Protein AF-A0A2S0N228-F1 (afdb_monomer_lite)

Sequence (169 aa):
MAGACSKSESEAVAGAPNAPAAAQKTAAQRTSATSYPKIAIDTDAGLFWFEPRRCSVGPDADSGVLSFSMEGAGQSPDGQAVYVTLEDEDDNPEQGLEMRINVGTDQPFKTPEIVWIANDAVAHGLRIPAAKPVIEGQRITIDGLVFTRGGHERLTAKAAIQIDCSRRK

pLDDT: mean 78.83, std 20.59, range [31.23, 97.94]

Secondary structure (DSSP, 8-state):
----------------------SS--------------EEEEETTEEEEEEEEEEEEEE-TTT-SEEEEEEEEEE-TTS-EEEEEEE--TT-TTS--EEEEEET-SSTTSPPSEEEEET-HHHHHTTPPPP--EEETTEEEE-S-EEEETTTEEEEBSS-EEEETT---

Organism: NCBI:txid2109915

Foldseek 3Di:
DDDDDDDDDDDDDDDDDDDDPDPPDDPPPPPVQFKFDKWWFQKPQGIKIWIWSDWDWAQDPPRRDTWIWTWTWTADPVGFIWIWIWTAPPPDPQAATWIWIFTNDGDDPDHGPWIWTWCDPLVVVVVQGHWHWDDDPQKIKTPSTWTDTPSDDIITGPDIIIDGNVGTD

Radius of gyration: 29.44 Å; chains: 1; bounding box: 100×32×76 Å

Structure (mmCIF, N/CA/C/O backbone):
data_AF-A0A2S0N228-F1
#
_entry.id   AF-A0A2S0N228-F1
#
loop_
_atom_site.group_PDB
_atom_site.id
_atom_site.type_symbol
_atom_site.label_atom_id
_atom_site.label_alt_id
_atom_site.label_comp_id
_atom_site.label_asym_id
_atom_site.label_entity_id
_atom_site.label_seq_id
_atom_site.pdbx_PDB_ins_code
_atom_site.Cartn_x
_atom_site.Cartn_y
_atom_site.Cartn_z
_atom_site.occupancy
_atom_site.B_iso_or_equiv
_atom_site.auth_seq_id
_atom_site.auth_comp_id
_atom_site.auth_asym_id
_atom_site.auth_atom_id
_atom_site.pdbx_PDB_model_num
ATOM 1 N N . MET A 1 1 ? 84.624 2.770 53.952 1.00 38.59 1 MET A N 1
ATOM 2 C CA . MET A 1 1 ? 84.789 4.239 53.952 1.00 38.59 1 MET A CA 1
ATOM 3 C C . MET A 1 1 ? 83.412 4.867 53.997 1.00 38.59 1 MET A C 1
ATOM 5 O O . MET A 1 1 ? 82.484 4.306 53.434 1.00 38.59 1 MET A O 1
ATOM 9 N N . ALA A 1 2 ? 83.302 5.921 54.794 1.00 33.22 2 ALA A N 1
ATOM 10 C CA . ALA A 1 2 ? 82.073 6.500 55.313 1.00 33.22 2 ALA A CA 1
ATOM 11 C C . ALA A 1 2 ? 81.292 7.371 54.312 1.00 33.22 2 ALA A C 1
ATOM 13 O O . ALA A 1 2 ? 81.871 7.892 53.363 1.00 33.22 2 ALA A O 1
ATOM 14 N N . GLY A 1 3 ? 80.020 7.609 54.655 1.00 31.23 3 GLY A N 1
ATOM 15 C CA . GLY A 1 3 ? 79.234 8.797 54.291 1.00 31.23 3 GLY A CA 1
ATOM 16 C C . GLY A 1 3 ? 77.950 8.461 53.520 1.00 31.23 3 GLY A C 1
ATOM 17 O O . GLY A 1 3 ? 78.021 7.745 52.536 1.00 31.23 3 GLY A O 1
ATOM 18 N N . ALA A 1 4 ? 76.750 8.930 53.863 1.00 34.38 4 ALA A N 1
ATOM 19 C CA . ALA A 1 4 ? 76.313 9.822 54.931 1.00 34.38 4 ALA A CA 1
ATOM 20 C C . ALA A 1 4 ? 74.766 9.778 55.054 1.00 34.38 4 ALA A C 1
ATOM 22 O O . ALA A 1 4 ? 74.075 9.576 54.063 1.00 34.38 4 ALA A O 1
ATOM 23 N N . CYS A 1 5 ? 74.290 10.031 56.279 1.00 38.69 5 CYS A N 1
ATOM 24 C CA . CYS A 1 5 ? 73.028 10.665 56.702 1.00 38.69 5 CYS A CA 1
ATOM 25 C C . CYS A 1 5 ? 71.644 10.066 56.356 1.00 38.69 5 CYS A C 1
ATOM 27 O O . CYS A 1 5 ? 71.176 10.066 55.223 1.00 38.69 5 CYS A O 1
ATOM 29 N N . SER A 1 6 ? 70.938 9.699 57.432 1.00 40.66 6 SER A N 1
ATOM 30 C CA . SER A 1 6 ? 69.507 9.380 57.510 1.00 40.66 6 SER A CA 1
ATOM 31 C C . SER A 1 6 ? 68.598 10.618 57.624 1.00 40.66 6 SER A C 1
ATOM 33 O O . SER A 1 6 ? 69.034 11.661 58.106 1.00 40.66 6 SER A O 1
ATOM 35 N N . LYS A 1 7 ? 67.300 10.363 57.369 1.00 37.59 7 LYS A N 1
ATOM 36 C CA . LYS A 1 7 ? 66.052 11.089 57.721 1.00 37.59 7 LYS A CA 1
ATOM 37 C C . LYS A 1 7 ? 65.525 12.142 56.737 1.00 37.59 7 LYS A C 1
ATOM 39 O O . LYS A 1 7 ? 66.061 13.239 56.650 1.00 37.59 7 LYS A O 1
ATOM 44 N N . SER A 1 8 ? 64.330 11.895 56.192 1.00 38.12 8 SER A N 1
ATOM 45 C CA . SER A 1 8 ? 63.063 12.387 56.779 1.00 38.12 8 SER A CA 1
ATOM 46 C C . SER A 1 8 ? 61.839 11.737 56.110 1.00 38.12 8 SER A C 1
ATOM 48 O O . SER A 1 8 ? 61.866 11.426 54.924 1.00 38.12 8 SER A O 1
ATOM 50 N N . GLU A 1 9 ? 60.809 11.490 56.919 1.00 33.81 9 GLU A N 1
ATOM 51 C CA . GLU A 1 9 ? 59.461 11.035 56.552 1.00 33.81 9 GLU A CA 1
ATOM 52 C C . GLU A 1 9 ? 58.585 12.173 55.992 1.00 33.81 9 GLU A C 1
ATOM 54 O O . GLU A 1 9 ? 58.890 13.347 56.194 1.00 33.81 9 GLU A O 1
ATOM 59 N N . SER A 1 10 ? 57.443 11.755 55.425 1.00 35.12 10 SER A N 1
ATOM 60 C CA . SER A 1 10 ? 56.182 12.488 55.211 1.00 35.12 10 SER A CA 1
ATOM 61 C C . SER A 1 10 ? 56.098 13.448 54.019 1.00 35.12 10 SER A C 1
ATOM 63 O O . SER A 1 10 ? 56.686 14.516 54.015 1.00 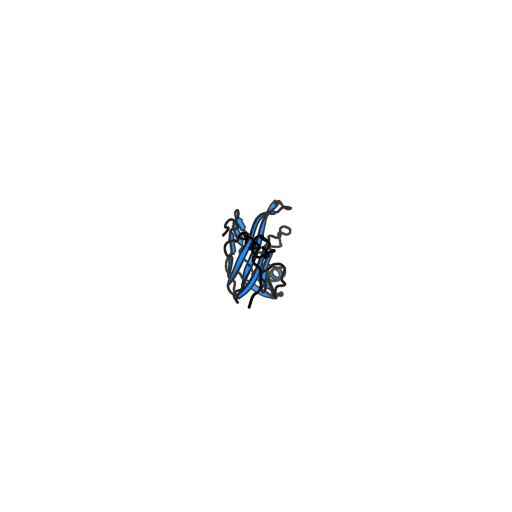35.12 10 SER A O 1
ATOM 65 N N . GLU A 1 11 ? 55.283 13.104 53.016 1.00 34.19 11 GLU A N 1
ATOM 66 C CA . GLU A 1 11 ? 53.883 13.560 52.931 1.00 34.19 11 GLU A CA 1
ATOM 67 C C . GLU A 1 11 ? 53.178 12.967 51.698 1.00 34.19 11 GLU A C 1
ATOM 69 O O . GLU A 1 11 ? 53.779 12.690 50.661 1.00 34.19 11 GLU A O 1
ATOM 74 N N . ALA A 1 12 ? 51.879 12.722 51.853 1.00 41.31 12 ALA A N 1
ATOM 75 C CA . ALA A 1 12 ? 50.990 12.208 50.826 1.00 41.31 12 ALA A CA 1
ATOM 76 C C . ALA A 1 12 ? 50.772 13.233 49.703 1.00 41.31 12 ALA A C 1
ATOM 78 O O . ALA A 1 12 ? 50.520 14.404 49.971 1.00 41.31 12 ALA A O 1
ATOM 79 N N . VAL A 1 13 ? 50.731 12.767 48.451 1.00 36.78 13 VAL A N 1
ATOM 80 C CA . VAL A 1 13 ? 50.090 13.507 47.357 1.00 36.78 13 VAL A CA 1
ATOM 81 C C . VAL A 1 13 ? 49.080 12.591 46.682 1.00 36.78 13 VAL A C 1
ATOM 83 O O . VAL A 1 13 ? 49.408 11.725 45.873 1.00 36.78 13 VAL A O 1
ATOM 86 N N . ALA A 1 14 ? 47.822 12.796 47.066 1.00 41.31 14 ALA A N 1
ATOM 87 C CA . ALA A 1 14 ? 46.670 12.503 46.236 1.00 41.31 14 ALA A CA 1
ATOM 88 C C . ALA A 1 14 ? 46.741 13.359 44.963 1.00 41.31 14 ALA A C 1
ATOM 90 O O . ALA A 1 14 ? 46.987 14.561 45.040 1.00 41.31 14 ALA A O 1
ATOM 91 N N . GLY A 1 15 ? 46.489 12.755 43.802 1.00 34.16 15 GLY A N 1
ATOM 92 C CA . GLY A 1 15 ? 46.344 13.506 42.556 1.00 34.16 15 GLY A CA 1
ATOM 93 C C . GLY A 1 15 ? 46.694 12.707 41.309 1.00 34.16 15 GLY A C 1
ATOM 94 O O . GLY A 1 15 ? 47.673 13.018 40.643 1.00 34.16 15 GLY A O 1
ATOM 95 N N . ALA A 1 16 ? 45.884 11.702 40.965 1.00 38.03 16 ALA A N 1
ATOM 96 C CA . ALA A 1 16 ? 45.837 11.200 39.593 1.00 38.03 16 ALA A CA 1
ATOM 97 C C . ALA A 1 16 ? 44.653 11.881 38.874 1.00 38.03 16 ALA A C 1
ATOM 99 O O . ALA A 1 16 ? 43.508 11.687 39.292 1.00 38.03 16 ALA A O 1
ATOM 100 N N . PRO A 1 17 ? 44.896 12.713 37.845 1.00 41.38 17 PRO A N 1
ATOM 101 C CA . PRO A 1 17 ? 43.848 13.455 37.157 1.00 41.38 17 PRO A CA 1
ATOM 102 C C . PRO A 1 17 ? 43.105 12.587 36.128 1.00 41.38 17 PRO A C 1
ATOM 104 O O . PRO A 1 17 ? 43.711 11.961 35.265 1.00 41.38 17 PRO A O 1
ATOM 107 N N . ASN A 1 18 ? 41.772 12.617 36.230 1.00 43.91 18 ASN A N 1
ATOM 108 C CA . ASN A 1 18 ? 40.769 12.471 35.169 1.00 43.91 18 ASN A CA 1
ATOM 109 C C . ASN A 1 18 ? 41.005 11.406 34.082 1.00 43.91 18 ASN A C 1
ATOM 111 O O . ASN A 1 18 ? 41.432 11.708 32.969 1.00 43.91 18 ASN A O 1
ATOM 115 N N . ALA A 1 19 ? 40.534 10.186 34.347 1.00 39.41 19 ALA A N 1
ATOM 116 C CA . ALA A 1 19 ? 40.033 9.326 33.278 1.00 39.41 19 ALA A CA 1
ATOM 117 C C . ALA A 1 19 ? 38.706 9.916 32.747 1.00 39.41 19 ALA A C 1
ATOM 119 O O . ALA A 1 19 ? 37.828 10.235 33.556 1.00 39.41 19 ALA A O 1
ATOM 120 N N . PRO A 1 20 ? 38.519 10.092 31.425 1.00 43.53 20 PRO A N 1
ATOM 121 C CA . PRO A 1 20 ? 37.282 10.645 30.892 1.00 43.53 20 PRO A CA 1
ATOM 122 C C . PRO A 1 20 ? 36.130 9.652 31.090 1.00 43.53 20 PRO A C 1
ATOM 124 O O . PRO A 1 20 ? 36.009 8.640 30.401 1.00 43.53 20 PRO A O 1
ATOM 127 N N . ALA A 1 21 ? 35.251 9.980 32.034 1.00 47.25 21 ALA A N 1
ATOM 128 C CA . ALA A 1 21 ? 33.921 9.410 32.178 1.00 47.25 21 ALA A CA 1
ATOM 129 C C . ALA A 1 21 ? 33.034 9.867 31.003 1.00 47.25 21 ALA A C 1
ATOM 131 O O . ALA A 1 21 ? 32.220 10.773 31.143 1.00 47.25 21 ALA A O 1
ATOM 132 N N . ALA A 1 22 ? 33.231 9.289 29.816 1.00 46.31 22 ALA A N 1
ATOM 133 C CA . ALA A 1 22 ? 32.450 9.633 28.622 1.00 46.31 22 ALA A CA 1
ATOM 134 C C . ALA A 1 22 ? 32.211 8.440 27.676 1.00 46.31 22 ALA A C 1
ATOM 136 O O . ALA A 1 22 ? 32.131 8.606 26.465 1.00 46.31 22 ALA A O 1
ATOM 137 N N . ALA A 1 23 ? 32.082 7.225 28.218 1.00 45.72 23 ALA A N 1
ATOM 138 C CA . ALA A 1 23 ? 31.666 6.043 27.449 1.00 45.72 23 ALA A CA 1
ATOM 139 C C . ALA A 1 23 ? 30.494 5.286 28.100 1.00 45.72 23 ALA A C 1
ATOM 141 O O . ALA A 1 23 ? 30.260 4.112 27.829 1.00 45.72 23 ALA A O 1
ATOM 142 N N . GLN A 1 24 ? 29.738 5.954 28.971 1.00 49.00 24 GLN A N 1
ATOM 143 C CA . GLN A 1 24 ? 28.492 5.437 29.526 1.00 49.00 24 GLN A CA 1
ATOM 144 C C . GLN A 1 24 ? 27.405 6.482 29.303 1.00 49.00 24 GLN A C 1
ATOM 146 O O . GLN A 1 24 ? 27.563 7.630 29.698 1.00 49.00 24 GLN A O 1
ATOM 151 N N . LYS A 1 25 ? 26.299 6.044 28.693 1.00 49.19 25 LYS A N 1
ATOM 152 C CA . LYS A 1 25 ? 25.142 6.828 28.225 1.00 49.19 25 LYS A CA 1
ATOM 153 C C . LYS A 1 25 ? 25.296 7.475 26.850 1.00 49.19 25 LYS A C 1
ATOM 155 O O . LYS A 1 25 ? 25.314 8.689 26.722 1.00 49.19 25 LYS A O 1
ATOM 160 N N . THR A 1 26 ? 25.183 6.660 25.806 1.00 44.72 26 THR A N 1
ATOM 161 C CA . THR A 1 26 ? 24.074 6.855 24.854 1.00 44.72 26 THR A CA 1
ATOM 162 C C . THR A 1 26 ? 23.695 5.520 24.208 1.00 44.72 26 THR A C 1
ATOM 164 O O . THR A 1 26 ? 23.652 5.373 22.993 1.00 44.72 26 THR A O 1
ATOM 167 N N . ALA A 1 27 ? 23.350 4.520 25.026 1.00 42.53 27 ALA A N 1
ATOM 168 C CA . ALA A 1 27 ? 22.292 3.614 24.595 1.00 42.53 27 ALA A CA 1
ATOM 169 C C . ALA A 1 27 ? 21.019 4.463 24.641 1.00 42.53 27 ALA A C 1
ATOM 171 O O . ALA A 1 27 ? 20.323 4.495 25.656 1.00 42.53 27 ALA A O 1
ATOM 172 N N . ALA A 1 28 ? 20.821 5.279 23.599 1.00 45.69 28 ALA A N 1
ATOM 173 C CA . ALA A 1 28 ? 19.564 5.956 23.366 1.00 45.69 28 ALA A CA 1
ATOM 174 C C . ALA A 1 28 ? 18.501 4.881 23.536 1.00 45.69 28 ALA A C 1
ATOM 176 O O . ALA A 1 28 ? 18.585 3.827 22.897 1.00 45.69 28 ALA A O 1
ATOM 177 N N . GLN A 1 29 ? 17.584 5.112 24.474 1.00 42.28 29 GLN A N 1
ATOM 178 C CA . GLN A 1 29 ? 16.366 4.339 24.574 1.00 42.28 29 GLN A CA 1
ATOM 179 C C . GLN A 1 29 ? 15.855 4.185 23.146 1.00 42.28 29 GLN A C 1
ATOM 181 O O . GLN A 1 29 ? 15.397 5.150 22.538 1.00 42.28 29 GLN A O 1
ATOM 186 N N . ARG A 1 30 ? 15.951 2.967 22.602 1.00 40.78 30 ARG A N 1
ATOM 187 C CA . ARG A 1 30 ? 14.952 2.515 21.653 1.00 40.78 30 ARG A CA 1
ATOM 188 C C . ARG A 1 30 ? 13.678 2.569 22.480 1.00 40.78 30 ARG A C 1
ATOM 190 O O . ARG A 1 30 ? 13.360 1.618 23.183 1.00 40.78 30 ARG A O 1
ATOM 197 N N . THR A 1 31 ? 13.016 3.726 22.499 1.00 43.00 31 THR A N 1
ATOM 198 C CA . THR A 1 31 ? 11.569 3.761 22.639 1.00 43.00 31 THR A CA 1
ATOM 199 C C . THR A 1 31 ? 11.117 2.665 21.702 1.00 43.00 31 THR A C 1
ATOM 201 O O . THR A 1 31 ? 11.419 2.741 20.511 1.00 43.00 31 THR A O 1
ATOM 204 N N . SER A 1 32 ? 10.591 1.573 22.259 1.00 48.22 32 SER A N 1
ATOM 205 C CA . SER A 1 32 ? 10.041 0.478 21.475 1.00 48.22 32 SER A CA 1
ATOM 206 C C . SER A 1 32 ? 9.100 1.142 20.489 1.00 48.22 32 SER A C 1
ATOM 208 O O . SER A 1 32 ? 8.071 1.681 20.897 1.00 48.22 32 SER A O 1
ATOM 210 N N . ALA A 1 33 ? 9.545 1.282 19.240 1.00 61.69 33 ALA A N 1
ATOM 211 C CA . ALA A 1 33 ? 8.781 2.008 18.253 1.00 61.69 33 ALA A CA 1
ATOM 212 C C . ALA A 1 33 ? 7.475 1.237 18.150 1.00 61.69 33 ALA A C 1
ATOM 214 O O . ALA A 1 33 ? 7.515 0.022 17.949 1.00 61.69 33 ALA A O 1
ATOM 215 N N . THR A 1 34 ? 6.351 1.916 18.383 1.00 71.25 34 THR A N 1
ATOM 216 C CA . THR A 1 34 ? 5.038 1.297 18.238 1.00 71.25 34 THR A CA 1
ATOM 217 C C . THR A 1 34 ? 5.017 0.610 16.882 1.00 71.25 34 THR A C 1
ATOM 219 O O . THR A 1 34 ? 5.182 1.264 15.854 1.00 71.25 34 THR A O 1
ATOM 222 N N . SER A 1 35 ? 4.899 -0.712 16.894 1.00 71.81 35 SER A N 1
ATOM 223 C CA . SER A 1 35 ? 4.901 -1.516 15.680 1.00 71.81 35 SER A CA 1
ATOM 224 C C . SER A 1 35 ? 3.579 -2.253 15.591 1.00 71.81 35 SER A C 1
ATOM 226 O O . SER A 1 35 ? 2.986 -2.617 16.606 1.00 71.81 35 SER A O 1
ATOM 228 N N . TYR A 1 36 ? 3.077 -2.414 14.377 1.00 88.44 36 TYR A N 1
ATOM 229 C CA . TYR A 1 36 ? 1.799 -3.066 14.119 1.00 88.44 36 TYR A CA 1
ATOM 230 C C . TYR A 1 36 ? 2.034 -4.466 13.520 1.00 88.44 36 TYR A C 1
ATOM 232 O O . TYR A 1 36 ? 3.160 -4.816 13.129 1.00 88.44 36 TYR A O 1
ATOM 240 N N . PRO A 1 37 ? 1.004 -5.332 13.474 1.00 90.69 37 PRO A N 1
ATOM 241 C CA . PRO A 1 37 ? 1.053 -6.579 12.730 1.00 90.69 37 PRO A CA 1
ATOM 242 C C . PRO A 1 37 ? 1.604 -6.395 11.321 1.00 90.69 37 PRO A C 1
ATOM 244 O O . PRO A 1 37 ? 1.381 -5.376 10.675 1.00 90.69 37 PRO A O 1
ATOM 247 N N . LYS A 1 38 ? 2.337 -7.410 10.860 1.00 94.00 38 LYS A N 1
ATOM 248 C CA . LYS A 1 38 ? 2.811 -7.447 9.481 1.00 94.00 38 LYS A CA 1
ATOM 249 C C . LYS A 1 38 ? 1.594 -7.532 8.566 1.00 94.00 38 LYS A C 1
ATOM 251 O O . LYS A 1 38 ? 0.731 -8.379 8.792 1.00 94.00 38 LYS A O 1
ATOM 256 N N . ILE A 1 39 ? 1.563 -6.685 7.549 1.00 95.31 39 ILE A N 1
ATOM 257 C CA . ILE A 1 39 ? 0.541 -6.673 6.507 1.00 95.31 39 ILE A CA 1
ATOM 258 C C . ILE A 1 39 ? 1.169 -7.250 5.249 1.00 95.31 39 ILE A C 1
ATOM 260 O O . ILE A 1 39 ? 2.315 -6.941 4.919 1.00 95.31 39 ILE A O 1
ATOM 264 N N . ALA A 1 40 ? 0.426 -8.116 4.574 1.00 95.81 40 ALA A N 1
ATOM 265 C CA . ALA A 1 40 ? 0.853 -8.755 3.347 1.00 95.81 40 ALA A CA 1
ATOM 266 C C . ALA A 1 40 ? -0.086 -8.359 2.206 1.00 95.81 40 ALA A C 1
ATOM 268 O O . ALA A 1 40 ? -1.300 -8.297 2.390 1.00 95.81 40 ALA A O 1
ATOM 269 N N . ILE A 1 41 ? 0.495 -8.096 1.042 1.00 96.62 41 ILE A N 1
ATOM 270 C CA . ILE A 1 41 ? -0.193 -7.749 -0.196 1.00 96.62 41 ILE A CA 1
ATOM 271 C C . ILE A 1 41 ? 0.199 -8.829 -1.200 1.00 96.62 41 ILE A C 1
ATOM 273 O O . ILE A 1 41 ? 1.287 -8.794 -1.780 1.00 96.62 41 ILE A O 1
ATOM 277 N N . ASP A 1 42 ? -0.644 -9.852 -1.328 1.00 96.69 42 ASP A N 1
ATOM 278 C CA . ASP A 1 42 ? -0.437 -10.910 -2.316 1.00 96.69 42 ASP A CA 1
ATOM 279 C C . ASP A 1 42 ? -0.852 -10.388 -3.686 1.00 96.69 42 ASP A C 1
ATOM 281 O O . ASP A 1 42 ? -2.007 -10.009 -3.888 1.00 96.69 42 ASP A O 1
ATOM 285 N N . THR A 1 43 ? 0.098 -10.357 -4.614 1.00 96.56 43 THR A N 1
ATOM 286 C CA . THR A 1 43 ? -0.104 -9.854 -5.969 1.00 96.56 43 THR A CA 1
ATOM 287 C C . THR A 1 43 ? 0.251 -10.893 -7.021 1.00 96.56 43 THR A C 1
ATOM 289 O O . THR A 1 43 ? 0.850 -11.933 -6.732 1.00 96.56 43 THR A O 1
ATOM 292 N N . ASP A 1 44 ? -0.109 -10.633 -8.271 1.00 95.31 44 ASP A N 1
ATOM 293 C CA . ASP A 1 44 ? 0.325 -11.428 -9.425 1.00 95.31 44 ASP A CA 1
ATOM 294 C C . ASP A 1 44 ? 1.857 -11.540 -9.568 1.00 95.31 44 ASP A C 1
ATOM 296 O O . ASP A 1 44 ? 2.330 -12.590 -10.004 1.00 95.31 44 ASP A O 1
ATOM 300 N N . ALA A 1 45 ? 2.638 -10.553 -9.114 1.00 94.19 45 ALA A N 1
ATOM 301 C CA . ALA A 1 45 ? 4.106 -10.631 -9.074 1.00 94.19 45 ALA A CA 1
ATOM 302 C C . ALA A 1 45 ? 4.680 -11.280 -7.795 1.00 94.19 45 ALA A C 1
ATOM 304 O O . ALA A 1 45 ? 5.896 -11.418 -7.660 1.00 94.19 45 ALA A O 1
ATOM 305 N N . GLY A 1 46 ? 3.825 -11.683 -6.852 1.00 96.19 46 GLY A N 1
ATOM 306 C CA . GLY A 1 46 ? 4.213 -12.302 -5.585 1.00 96.19 46 GLY A CA 1
ATOM 307 C C . GLY A 1 46 ? 3.831 -11.475 -4.359 1.00 96.19 46 GLY A C 1
ATOM 308 O O . GLY A 1 46 ? 3.017 -10.553 -4.426 1.00 96.19 46 GLY A O 1
ATOM 309 N N . LEU A 1 47 ? 4.406 -11.838 -3.212 1.00 97.12 47 LEU A N 1
ATOM 310 C CA . LEU A 1 47 ? 4.045 -11.273 -1.916 1.00 97.12 47 LEU A CA 1
ATOM 311 C C . LEU A 1 47 ? 4.895 -10.050 -1.562 1.00 97.12 47 LEU A C 1
ATOM 313 O O . LEU A 1 47 ? 6.081 -10.182 -1.263 1.00 97.12 47 LEU A O 1
ATOM 317 N N . PHE A 1 48 ? 4.264 -8.882 -1.506 1.00 97.38 48 PHE A N 1
ATOM 318 C CA . PHE A 1 48 ? 4.816 -7.739 -0.785 1.00 97.38 48 PHE A CA 1
ATOM 319 C C . PHE A 1 48 ? 4.391 -7.843 0.675 1.00 97.38 48 PHE A C 1
ATOM 321 O O . PHE A 1 48 ? 3.274 -8.264 0.980 1.00 97.38 48 PHE A O 1
ATOM 328 N N . TRP A 1 49 ? 5.248 -7.442 1.603 1.00 96.88 49 TRP A N 1
ATOM 329 C CA . TRP A 1 49 ? 4.846 -7.302 2.999 1.00 96.88 49 TRP A CA 1
ATOM 330 C C . TRP A 1 49 ? 5.462 -6.062 3.608 1.00 96.88 49 TRP A C 1
ATOM 332 O O . TRP A 1 49 ? 6.548 -5.657 3.214 1.00 96.88 49 TRP A O 1
ATOM 342 N N . PHE A 1 50 ? 4.802 -5.483 4.601 1.00 96.06 50 PHE A N 1
ATOM 343 C CA . PHE A 1 50 ? 5.330 -4.358 5.357 1.00 96.06 50 PHE A CA 1
ATOM 344 C C . PHE A 1 50 ? 4.854 -4.400 6.808 1.00 96.06 50 PHE A C 1
ATOM 346 O O . PHE A 1 50 ? 3.874 -5.061 7.153 1.00 96.06 50 PHE A O 1
ATOM 353 N N . GLU A 1 51 ? 5.594 -3.733 7.684 1.00 95.06 51 GLU A N 1
ATOM 354 C CA . GLU A 1 51 ? 5.256 -3.567 9.092 1.00 95.06 51 GLU A CA 1
ATOM 355 C C . GLU A 1 51 ? 5.000 -2.084 9.358 1.00 95.06 51 GLU A C 1
ATOM 357 O O . GLU A 1 51 ? 5.943 -1.279 9.315 1.00 95.06 51 GLU A O 1
ATOM 362 N N . PRO A 1 52 ? 3.740 -1.694 9.619 1.00 93.75 52 PRO A N 1
ATOM 363 C CA . PRO A 1 52 ? 3.429 -0.308 9.902 1.00 93.75 52 PRO A CA 1
ATOM 364 C C . PRO A 1 52 ? 4.165 0.169 11.148 1.00 93.75 52 PRO A C 1
ATOM 366 O O . PRO A 1 52 ? 4.227 -0.519 12.173 1.00 93.75 52 PRO A O 1
ATOM 369 N N . ARG A 1 53 ? 4.700 1.383 11.050 1.00 92.31 53 ARG A N 1
ATOM 370 C CA . ARG A 1 53 ? 5.257 2.152 12.171 1.00 92.31 53 ARG A CA 1
ATOM 371 C C . ARG A 1 53 ? 4.273 3.219 12.644 1.00 92.31 53 ARG A C 1
ATOM 373 O O . ARG A 1 53 ? 4.344 3.663 13.788 1.00 92.31 53 ARG A O 1
ATOM 380 N N . ARG A 1 54 ? 3.335 3.607 11.777 1.00 90.44 54 ARG A N 1
ATOM 381 C CA . ARG A 1 54 ? 2.172 4.433 12.104 1.00 90.44 54 ARG A CA 1
ATOM 382 C C . ARG A 1 54 ? 0.916 3.807 11.506 1.00 90.44 54 ARG A C 1
ATOM 384 O O . ARG A 1 54 ? 0.970 3.215 10.432 1.00 90.44 54 ARG A O 1
ATOM 391 N N . CYS A 1 55 ? -0.176 3.909 12.251 1.00 92.31 55 CYS A N 1
ATOM 392 C CA . CYS A 1 55 ? -1.507 3.422 11.902 1.00 92.31 55 CYS A CA 1
ATOM 393 C C . CYS A 1 55 ? -2.487 4.293 12.686 1.00 92.31 55 CYS A C 1
ATOM 395 O O . CYS A 1 55 ? -2.513 4.229 13.921 1.00 92.31 55 CYS A O 1
ATOM 397 N N . SER A 1 56 ? -3.228 5.139 11.991 1.00 91.25 56 SER A N 1
ATOM 398 C CA . SER A 1 56 ? -4.240 6.017 12.571 1.00 91.25 56 SER A CA 1
ATOM 399 C C . SER A 1 56 ? -5.552 5.791 11.855 1.00 91.25 56 SER A C 1
ATOM 401 O O . SER A 1 56 ? -5.580 5.691 10.635 1.00 91.25 56 SER A O 1
ATOM 403 N N . VAL A 1 57 ? -6.622 5.731 12.638 1.00 91.25 57 VAL A N 1
ATOM 404 C CA . VAL A 1 57 ? -8.000 5.834 12.167 1.00 91.25 57 VAL A CA 1
ATOM 405 C C . VAL A 1 57 ? -8.663 6.852 13.076 1.00 91.25 57 VAL A C 1
ATOM 407 O O . VAL A 1 57 ? -8.525 6.767 14.301 1.00 91.25 57 VAL A O 1
ATOM 410 N N . GLY A 1 58 ? -9.308 7.851 12.495 1.00 87.94 58 GLY A N 1
ATOM 411 C CA . GLY A 1 58 ? -9.885 8.947 13.254 1.00 87.94 58 GLY A CA 1
ATOM 412 C C . GLY A 1 58 ? -10.554 9.970 12.350 1.00 87.94 58 GLY A C 1
ATOM 413 O O . GLY A 1 58 ? -10.390 9.901 11.137 1.00 87.94 58 GLY A O 1
ATOM 414 N N . PRO A 1 59 ? -11.343 10.887 12.925 1.00 83.38 59 PRO A N 1
ATOM 415 C CA . PRO A 1 59 ? -11.905 11.975 12.148 1.00 83.38 59 PRO A CA 1
ATOM 416 C C . PRO A 1 59 ? -10.765 12.820 11.579 1.00 83.38 59 PRO A C 1
ATOM 418 O O . PRO A 1 59 ? -9.855 13.202 12.325 1.00 83.38 59 PRO A O 1
ATOM 421 N N . ASP A 1 60 ? -10.822 13.091 10.283 1.00 78.94 60 ASP A N 1
ATOM 422 C CA . ASP A 1 60 ? -10.001 14.117 9.669 1.00 78.94 60 ASP A CA 1
ATOM 423 C C . ASP A 1 60 ? -10.295 15.476 10.326 1.00 78.94 60 ASP A C 1
ATOM 425 O O . ASP A 1 60 ? -11.418 15.755 10.767 1.00 78.94 60 ASP A O 1
ATOM 429 N N . ALA A 1 61 ? -9.253 16.291 10.473 1.00 76.00 61 ALA A N 1
ATOM 430 C CA . ALA A 1 61 ? -9.332 17.533 11.232 1.00 76.00 61 ALA A CA 1
ATOM 431 C C . ALA A 1 61 ? -10.174 18.607 10.525 1.00 76.00 61 ALA A C 1
ATOM 433 O O . ALA A 1 61 ? -10.768 19.446 11.209 1.00 76.00 61 ALA A O 1
ATOM 434 N N . ASP A 1 62 ? -10.229 18.565 9.195 1.00 76.94 62 ASP A N 1
ATOM 435 C CA . ASP A 1 62 ? -10.868 19.570 8.356 1.00 76.94 62 ASP A CA 1
ATOM 436 C C . ASP A 1 62 ? -12.288 19.140 7.959 1.00 76.94 62 ASP A C 1
ATOM 438 O O . ASP A 1 62 ? -13.224 19.943 8.041 1.00 76.94 62 ASP A O 1
ATOM 442 N N . SER A 1 63 ? -12.483 17.867 7.596 1.00 77.81 63 SER A N 1
ATOM 443 C CA . SER A 1 63 ? -13.782 17.343 7.148 1.00 77.81 63 SER A CA 1
ATOM 444 C C . SER A 1 63 ? -14.640 16.767 8.287 1.00 77.81 63 SER A C 1
ATOM 446 O O . SER A 1 63 ? -15.873 16.736 8.201 1.00 77.81 63 SER A O 1
ATOM 448 N N . GLY A 1 64 ? -14.011 16.293 9.370 1.00 76.44 64 GLY A N 1
ATOM 449 C CA . GLY A 1 64 ? -14.662 15.511 10.426 1.00 76.44 64 GLY A CA 1
ATOM 450 C C . GLY A 1 64 ? -15.119 14.112 9.984 1.00 76.44 64 GLY A C 1
ATOM 451 O O . GLY A 1 64 ? -15.718 13.387 10.788 1.00 76.44 64 GLY A O 1
ATOM 452 N N . VAL A 1 65 ? -14.856 13.726 8.731 1.00 82.25 65 VAL A N 1
ATOM 453 C CA . VAL A 1 65 ? -15.127 12.396 8.177 1.00 82.25 65 VAL A CA 1
ATOM 454 C C . VAL A 1 65 ? -14.082 11.418 8.703 1.00 82.25 65 VAL A C 1
ATOM 456 O O . VAL A 1 65 ? -12.952 11.784 9.008 1.00 82.25 65 VAL A O 1
ATOM 459 N N . LEU A 1 66 ? -14.475 10.159 8.894 1.00 83.75 66 LEU A N 1
ATOM 460 C CA . LEU A 1 66 ? -13.554 9.133 9.366 1.00 83.75 66 LEU A CA 1
ATOM 461 C C . LEU A 1 66 ? -12.517 8.829 8.279 1.00 83.75 66 LEU A C 1
ATOM 463 O O . LEU A 1 66 ? -12.867 8.235 7.267 1.00 83.75 66 LEU A O 1
ATOM 467 N N . SER A 1 67 ? -11.264 9.181 8.544 1.00 86.94 67 SER A N 1
ATOM 468 C CA . SER A 1 67 ? -10.111 8.971 7.673 1.00 86.94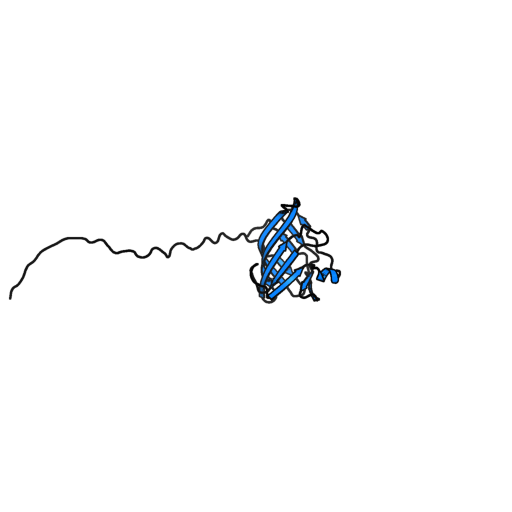 67 SER A CA 1
ATOM 469 C C . SER A 1 67 ? -9.106 8.017 8.331 1.00 86.94 67 SER A C 1
ATOM 471 O O . SER A 1 67 ? -9.224 7.627 9.506 1.00 86.94 67 SER A O 1
ATOM 473 N N . PHE A 1 68 ? -8.107 7.593 7.564 1.00 89.81 68 PHE A N 1
ATOM 474 C CA . PHE A 1 68 ? -7.022 6.753 8.040 1.00 89.81 68 PHE A CA 1
ATOM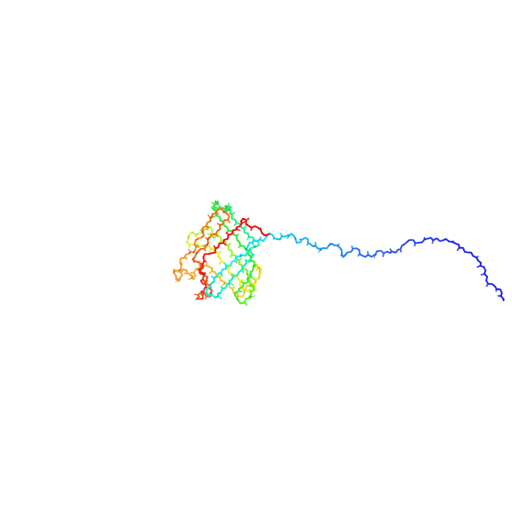 475 C C . PHE A 1 68 ? -5.706 7.071 7.341 1.00 89.81 68 PHE A C 1
ATOM 477 O O . PHE A 1 68 ? -5.655 7.510 6.197 1.00 89.81 68 PHE A O 1
ATOM 484 N N . SER A 1 69 ? -4.615 6.795 8.049 1.00 91.88 69 SER A N 1
ATOM 485 C CA . SER A 1 69 ? -3.274 6.894 7.491 1.00 91.88 69 SER A CA 1
ATOM 486 C C . SER A 1 69 ? -2.352 5.830 8.060 1.00 91.88 69 SER A C 1
ATOM 488 O O . SER A 1 69 ? -2.453 5.407 9.220 1.00 91.88 69 SER A O 1
ATOM 490 N N . MET A 1 70 ? -1.439 5.369 7.217 1.00 93.25 70 MET A N 1
ATOM 491 C CA . MET A 1 70 ? -0.513 4.304 7.533 1.00 93.25 70 MET A CA 1
ATOM 492 C C . MET A 1 70 ? 0.780 4.459 6.752 1.00 93.25 70 MET A C 1
ATOM 494 O O . MET A 1 70 ? 0.790 4.720 5.554 1.00 93.25 70 MET A O 1
ATOM 498 N N . GLU A 1 71 ? 1.886 4.180 7.434 1.00 94.69 71 GLU A N 1
ATOM 499 C CA . GLU A 1 71 ? 3.182 4.063 6.786 1.00 94.69 71 GLU A CA 1
ATOM 500 C C . GLU A 1 71 ? 4.038 2.981 7.440 1.00 94.69 71 GLU A C 1
ATOM 502 O O . GLU A 1 71 ? 3.993 2.760 8.661 1.00 94.69 71 GLU A O 1
ATOM 507 N N . GLY A 1 72 ? 4.832 2.286 6.629 1.00 94.94 72 GLY A N 1
ATOM 508 C CA . GLY A 1 72 ? 5.657 1.188 7.109 1.00 94.94 72 GLY A CA 1
ATOM 509 C C . GLY A 1 72 ? 6.722 0.736 6.127 1.00 94.94 72 GLY A C 1
ATOM 510 O O . GLY A 1 72 ? 6.577 0.848 4.914 1.00 94.94 72 GLY A O 1
ATOM 511 N N . ALA A 1 73 ? 7.794 0.185 6.687 1.00 96.50 73 ALA A N 1
ATOM 512 C CA . ALA A 1 73 ? 8.856 -0.443 5.917 1.00 96.50 73 ALA A CA 1
ATOM 513 C C . ALA A 1 73 ? 8.552 -1.929 5.710 1.00 96.50 73 ALA A C 1
ATOM 515 O O . ALA A 1 73 ? 7.902 -2.565 6.544 1.00 96.50 73 ALA A O 1
ATOM 516 N N . GLY A 1 74 ? 9.056 -2.490 4.622 1.00 96.56 74 GLY A N 1
ATOM 517 C CA . GLY A 1 74 ? 8.725 -3.835 4.196 1.00 96.56 74 GLY A CA 1
ATOM 518 C C . GLY A 1 74 ? 9.708 -4.423 3.200 1.00 96.56 74 GLY A C 1
ATOM 519 O O . GLY A 1 74 ? 10.835 -3.947 3.054 1.00 96.56 74 GLY A O 1
ATOM 520 N N . GLN A 1 75 ? 9.249 -5.455 2.500 1.00 97.94 75 GLN A N 1
ATOM 521 C CA . GLN A 1 75 ? 9.990 -6.102 1.433 1.00 97.94 75 GLN A CA 1
ATOM 522 C C . GLN A 1 75 ? 9.090 -6.468 0.246 1.00 97.94 75 GLN A C 1
ATOM 524 O O . GLN A 1 75 ? 7.922 -6.828 0.425 1.00 97.94 75 GLN A O 1
ATOM 529 N N . SER A 1 76 ? 9.649 -6.390 -0.957 1.00 97.06 76 SER A N 1
ATOM 530 C CA . SER A 1 76 ? 9.057 -6.875 -2.205 1.00 97.06 76 SER A CA 1
ATOM 531 C C . SER A 1 76 ? 9.300 -8.383 -2.405 1.00 97.06 76 SER A C 1
ATOM 533 O O . SER A 1 76 ? 10.118 -8.976 -1.692 1.00 97.06 76 SER A O 1
ATOM 535 N N . PRO A 1 77 ? 8.628 -9.026 -3.384 1.00 96.81 77 PRO A N 1
ATOM 536 C CA . PRO A 1 77 ? 8.768 -10.462 -3.646 1.00 96.81 77 PRO A CA 1
ATOM 537 C C . PRO A 1 77 ? 10.194 -10.912 -3.996 1.00 96.81 77 PRO A C 1
ATOM 539 O O . PRO A 1 77 ? 10.576 -12.043 -3.708 1.00 96.81 77 PRO A O 1
ATOM 542 N N . ASP A 1 78 ? 10.984 -10.032 -4.609 1.00 95.25 78 ASP A N 1
ATOM 543 C CA . ASP A 1 78 ? 12.383 -10.252 -4.996 1.00 95.25 78 ASP A CA 1
ATOM 544 C C . ASP A 1 78 ? 13.390 -9.881 -3.892 1.00 95.25 78 ASP A C 1
ATOM 546 O O . ASP A 1 78 ? 14.601 -10.014 -4.072 1.00 95.25 78 ASP A O 1
ATOM 550 N N . GLY A 1 79 ? 12.905 -9.450 -2.726 1.00 96.25 79 GLY A N 1
ATOM 551 C CA . GLY A 1 79 ? 13.731 -9.166 -1.561 1.00 96.25 79 GLY A CA 1
ATOM 552 C C . GLY A 1 79 ? 14.208 -7.717 -1.438 1.00 96.25 79 GLY A C 1
ATOM 553 O O . GLY A 1 79 ? 14.883 -7.412 -0.448 1.00 96.25 79 GLY A O 1
ATOM 554 N N . GLN A 1 80 ? 13.864 -6.821 -2.370 1.00 97.12 80 GLN A N 1
ATOM 555 C CA . GLN A 1 80 ? 14.185 -5.397 -2.241 1.00 97.12 80 GLN A CA 1
ATOM 556 C C . GLN A 1 80 ? 13.416 -4.756 -1.074 1.00 97.12 80 GLN A C 1
ATOM 558 O O . GLN A 1 80 ? 12.313 -5.164 -0.709 1.00 97.12 80 GLN A O 1
ATOM 563 N N . ALA A 1 81 ? 14.014 -3.733 -0.461 1.00 96.94 81 ALA A N 1
ATOM 564 C CA . ALA A 1 81 ? 13.337 -2.949 0.565 1.00 96.94 81 ALA A CA 1
ATOM 565 C C . ALA A 1 81 ? 12.154 -2.186 -0.044 1.00 96.94 81 ALA A C 1
ATOM 567 O O . ALA A 1 81 ? 12.279 -1.648 -1.149 1.00 96.94 81 ALA A O 1
ATOM 568 N N . VAL A 1 82 ? 11.037 -2.110 0.685 1.00 97.56 82 VAL A N 1
ATOM 569 C CA . VAL A 1 82 ? 9.917 -1.235 0.312 1.00 97.56 82 VAL A CA 1
ATOM 570 C C . VAL A 1 82 ? 9.496 -0.308 1.443 1.00 97.56 82 VAL A C 1
ATOM 572 O O . VAL A 1 82 ? 9.635 -0.632 2.625 1.00 97.56 82 VAL A O 1
ATOM 575 N N . TYR A 1 83 ? 8.933 0.835 1.066 1.00 97.06 83 TYR A N 1
ATOM 576 C CA . TYR A 1 83 ? 8.231 1.746 1.951 1.00 97.06 83 TYR A CA 1
ATOM 577 C C . TYR A 1 83 ? 6.810 1.942 1.435 1.00 97.06 83 TYR A C 1
ATOM 579 O O . TYR A 1 83 ? 6.604 2.396 0.307 1.00 97.06 83 TYR A O 1
ATOM 587 N N . VAL A 1 84 ? 5.833 1.569 2.251 1.00 96.62 84 VAL A N 1
ATOM 588 C CA . VAL A 1 84 ? 4.415 1.654 1.906 1.00 96.62 84 VAL A CA 1
ATOM 589 C C . VAL A 1 84 ? 3.807 2.849 2.617 1.00 96.62 84 VAL A C 1
ATOM 591 O O . VAL A 1 84 ? 4.004 3.002 3.824 1.00 96.62 84 VAL A O 1
ATOM 594 N N . THR A 1 85 ? 3.062 3.658 1.870 1.00 95.12 85 THR A N 1
ATOM 595 C CA . THR A 1 85 ? 2.181 4.705 2.397 1.00 95.12 85 THR A CA 1
ATOM 596 C C . THR A 1 85 ? 0.755 4.412 1.968 1.00 95.12 85 THR A C 1
ATOM 598 O O . THR A 1 85 ? 0.521 3.880 0.880 1.00 95.12 85 THR A O 1
ATOM 601 N N . LEU A 1 86 ? -0.185 4.712 2.850 1.00 93.12 86 LEU A N 1
ATOM 602 C CA . LEU A 1 86 ? -1.606 4.516 2.637 1.00 93.12 86 LEU A CA 1
ATOM 603 C C . LEU A 1 86 ? -2.349 5.644 3.347 1.00 93.12 86 LEU A C 1
ATOM 605 O O . LEU A 1 86 ? -2.227 5.772 4.565 1.00 93.12 86 LEU A O 1
ATOM 609 N N . GLU A 1 87 ? -3.091 6.435 2.589 1.00 89.12 87 GLU A N 1
ATOM 610 C CA . GLU A 1 87 ? -3.807 7.623 3.047 1.00 89.12 87 GLU A CA 1
ATOM 611 C C . GLU A 1 87 ? -5.174 7.684 2.351 1.00 89.12 87 GLU A C 1
ATOM 613 O O . GLU A 1 87 ? -5.324 7.232 1.214 1.00 89.12 87 GLU A O 1
ATOM 618 N N . ASP A 1 88 ? -6.183 8.192 3.052 1.00 81.94 88 ASP A N 1
ATOM 619 C CA . ASP A 1 88 ? -7.482 8.510 2.457 1.00 81.94 88 ASP A CA 1
ATOM 620 C C . ASP A 1 88 ? -7.420 9.944 1.905 1.00 81.94 88 ASP A C 1
ATOM 622 O O . ASP A 1 88 ? -7.188 10.880 2.673 1.00 81.94 88 ASP A O 1
ATOM 626 N N . GLU A 1 89 ? -7.557 10.129 0.588 1.00 69.44 89 GLU A N 1
ATOM 627 C CA . GLU A 1 89 ? -7.618 11.472 -0.008 1.00 69.44 89 GLU A CA 1
ATOM 628 C C . GLU A 1 89 ? -9.048 12.015 0.141 1.00 69.44 89 GLU A C 1
ATOM 630 O O . GLU A 1 89 ? -9.953 11.683 -0.622 1.00 69.44 89 GLU A O 1
ATOM 635 N N . ASP A 1 90 ? -9.248 12.845 1.165 1.00 59.69 90 ASP A N 1
ATOM 636 C CA . ASP A 1 90 ? -10.564 13.267 1.673 1.00 59.69 90 ASP A CA 1
ATOM 637 C C . ASP A 1 90 ? -11.302 14.291 0.771 1.00 59.69 90 ASP A C 1
ATOM 639 O O . ASP A 1 90 ? -12.476 14.594 0.979 1.00 59.69 90 ASP A O 1
ATOM 643 N N . ASP A 1 91 ? -10.657 14.811 -0.279 1.00 55.47 91 ASP A N 1
ATOM 644 C CA . ASP A 1 91 ? -11.170 15.984 -1.007 1.00 55.47 91 ASP A CA 1
ATOM 645 C C . ASP A 1 91 ? -11.904 15.675 -2.321 1.00 55.47 91 ASP A C 1
ATOM 647 O O . ASP A 1 91 ? -12.568 16.555 -2.882 1.00 55.47 91 ASP A O 1
ATOM 651 N N . ASN A 1 92 ? -11.837 14.444 -2.838 1.00 59.22 92 ASN A N 1
ATOM 652 C CA . ASN A 1 92 ? -12.529 14.094 -4.076 1.00 59.22 92 ASN A CA 1
ATOM 653 C C . ASN A 1 92 ? -13.090 12.665 -4.045 1.00 59.22 92 ASN A C 1
ATOM 655 O O . ASN A 1 92 ? -12.333 11.720 -4.212 1.00 59.22 92 ASN A O 1
ATOM 659 N N . PRO A 1 93 ? -14.420 12.469 -3.965 1.00 54.62 93 PRO A N 1
ATOM 660 C CA . PRO A 1 93 ? -15.030 11.135 -3.937 1.00 54.62 93 PRO A CA 1
ATOM 661 C C . PRO A 1 93 ? -14.849 10.326 -5.237 1.00 54.62 93 PRO A C 1
ATOM 663 O O . PRO A 1 93 ? -15.210 9.143 -5.279 1.00 54.62 93 PRO A O 1
ATOM 666 N N . GLU A 1 94 ? -14.357 10.956 -6.312 1.00 59.53 94 GLU A N 1
ATOM 667 C CA . GLU A 1 94 ? -13.933 10.282 -7.544 1.00 59.53 94 GLU A CA 1
ATOM 668 C C . GLU A 1 94 ? -12.494 9.750 -7.465 1.00 59.53 94 GLU A C 1
ATOM 670 O O . GLU A 1 94 ? -12.165 8.793 -8.171 1.00 59.53 94 GLU A O 1
ATOM 675 N N . GLN A 1 95 ? -11.660 10.336 -6.601 1.00 62.03 95 GLN A N 1
ATOM 676 C CA . GLN A 1 95 ? -10.325 9.847 -6.274 1.00 62.03 95 GLN A CA 1
ATOM 677 C C . GLN A 1 95 ? -10.464 8.859 -5.108 1.00 62.03 95 GLN A C 1
ATOM 679 O O . GLN A 1 95 ? -11.130 9.112 -4.110 1.00 62.03 95 GLN A O 1
ATOM 684 N N . GLY A 1 96 ? -9.977 7.636 -5.315 1.00 69.81 96 GLY A N 1
ATOM 685 C CA . GLY A 1 96 ? -9.989 6.613 -4.271 1.00 69.81 96 GLY A CA 1
ATOM 686 C C . GLY A 1 96 ? -8.907 6.874 -3.229 1.00 69.81 96 GLY A C 1
ATOM 687 O O . GLY A 1 96 ? -8.185 7.861 -3.302 1.00 69.81 96 GLY A O 1
ATOM 688 N N . LEU A 1 97 ? -8.745 5.927 -2.307 1.00 85.12 97 LEU A N 1
ATOM 689 C CA . LEU A 1 97 ? -7.599 5.903 -1.397 1.00 85.12 97 LEU A CA 1
ATOM 690 C C . LEU A 1 97 ? -6.270 6.053 -2.163 1.00 85.12 97 LEU A C 1
ATOM 692 O O . LEU A 1 97 ? -6.084 5.447 -3.224 1.00 85.12 97 LEU A O 1
ATOM 696 N N . GLU A 1 98 ? -5.308 6.763 -1.584 1.00 88.62 98 GLU A N 1
ATOM 697 C CA . GLU A 1 98 ? -3.947 6.796 -2.096 1.00 88.62 98 GLU A CA 1
ATOM 698 C C . GLU A 1 98 ? -3.102 5.736 -1.382 1.00 88.62 98 GLU A C 1
ATOM 700 O O . GLU A 1 98 ? -2.779 5.835 -0.200 1.00 88.62 98 GLU A O 1
ATOM 705 N N . MET A 1 99 ? -2.691 4.706 -2.124 1.00 93.00 99 MET A N 1
ATOM 706 C CA . MET A 1 99 ? -1.737 3.713 -1.636 1.00 93.00 99 MET A CA 1
ATOM 707 C C . MET A 1 99 ? -0.536 3.629 -2.564 1.00 93.00 99 MET A C 1
ATOM 709 O O . MET A 1 99 ? -0.682 3.407 -3.767 1.00 93.00 99 MET A O 1
ATOM 713 N N . ARG A 1 100 ? 0.667 3.741 -1.996 1.00 94.69 100 ARG A N 1
ATOM 714 C CA . ARG A 1 100 ? 1.924 3.662 -2.746 1.00 94.69 100 ARG A CA 1
ATOM 715 C C . ARG A 1 100 ? 2.842 2.584 -2.186 1.00 94.69 100 ARG A C 1
ATOM 717 O O . ARG A 1 100 ? 3.037 2.498 -0.975 1.00 94.69 100 ARG A O 1
ATOM 724 N N . ILE A 1 101 ? 3.459 1.800 -3.070 1.00 96.44 101 ILE A N 1
ATOM 725 C CA . ILE A 1 101 ? 4.566 0.888 -2.738 1.00 96.44 101 ILE A CA 1
ATOM 726 C C . ILE A 1 101 ? 5.836 1.442 -3.388 1.00 96.44 101 ILE A C 1
ATOM 728 O O . ILE A 1 101 ? 6.018 1.359 -4.604 1.00 96.44 101 ILE A O 1
ATOM 732 N N . ASN A 1 102 ? 6.714 2.013 -2.567 1.00 96.56 102 ASN A N 1
ATOM 733 C CA . ASN A 1 102 ? 7.995 2.578 -2.981 1.00 96.56 102 ASN A CA 1
ATOM 734 C C . ASN A 1 102 ? 9.080 1.505 -2.839 1.00 96.56 102 ASN A C 1
ATOM 736 O O . ASN A 1 102 ? 9.447 1.164 -1.718 1.00 96.56 102 ASN A O 1
ATOM 740 N N . VAL A 1 103 ? 9.581 0.951 -3.941 1.00 95.44 103 VAL A N 1
ATOM 741 C CA . VAL A 1 103 ? 10.596 -0.119 -3.939 1.00 95.44 103 VAL A CA 1
ATOM 742 C C . VAL A 1 103 ? 12.002 0.466 -4.083 1.00 95.44 103 VAL A C 1
ATOM 744 O O . VAL A 1 103 ? 12.204 1.488 -4.743 1.00 95.44 103 VAL A O 1
ATOM 747 N N . GLY A 1 104 ? 12.977 -0.177 -3.441 1.00 95.12 104 GLY A N 1
ATOM 748 C CA . GLY A 1 104 ? 14.368 0.278 -3.350 1.00 95.12 104 GLY A CA 1
ATOM 749 C C . GLY A 1 104 ? 14.642 1.149 -2.118 1.00 95.12 104 GLY A C 1
ATOM 750 O O . GLY A 1 104 ? 15.756 1.629 -1.923 1.00 95.12 104 GLY A O 1
ATOM 751 N N . THR A 1 105 ? 13.645 1.349 -1.252 1.00 94.38 105 THR A N 1
ATOM 752 C CA . THR A 1 105 ? 13.748 2.189 -0.055 1.00 94.38 105 THR A CA 1
ATOM 753 C C . THR A 1 105 ? 12.953 1.609 1.107 1.00 94.38 105 THR A C 1
ATOM 755 O O . THR A 1 105 ? 11.930 0.979 0.907 1.00 94.38 105 THR A O 1
ATOM 758 N N . ASP A 1 106 ? 13.407 1.850 2.334 1.00 92.19 106 ASP A N 1
ATOM 759 C CA . ASP A 1 106 ? 12.725 1.533 3.592 1.00 92.19 106 ASP A CA 1
ATOM 760 C C . ASP A 1 106 ? 12.266 2.795 4.354 1.00 92.19 106 ASP A C 1
ATOM 762 O O . ASP A 1 106 ? 11.913 2.722 5.536 1.00 92.19 106 ASP A O 1
ATOM 766 N N . GLN A 1 107 ? 12.342 3.970 3.715 1.00 90.44 107 GLN A N 1
ATOM 767 C CA . GLN A 1 107 ? 12.122 5.282 4.332 1.00 90.44 107 GLN A CA 1
ATOM 768 C C . GLN A 1 107 ? 11.376 6.249 3.396 1.00 90.44 107 GLN A C 1
ATOM 770 O O . GLN A 1 107 ? 11.589 6.194 2.183 1.00 90.44 107 GLN A O 1
ATOM 775 N N . PRO A 1 108 ? 10.596 7.200 3.950 1.00 84.62 108 PRO A N 1
ATOM 776 C CA . PRO A 1 108 ? 9.770 8.121 3.161 1.00 84.62 108 PRO A CA 1
ATOM 777 C C . PRO A 1 108 ? 10.581 9.149 2.358 1.00 84.62 108 PRO A C 1
ATOM 779 O O . PRO A 1 108 ? 10.175 9.549 1.276 1.00 84.62 108 PRO A O 1
ATOM 782 N N . PHE A 1 109 ? 11.738 9.584 2.867 1.00 86.19 109 PHE A N 1
ATOM 783 C CA . PHE A 1 109 ? 12.528 10.675 2.269 1.00 86.19 109 PHE A CA 1
ATOM 784 C C . PHE A 1 109 ? 13.643 10.202 1.328 1.00 86.19 109 PHE A C 1
ATOM 786 O O . PHE A 1 109 ? 14.464 11.001 0.880 1.00 86.19 109 PHE A O 1
ATOM 793 N N . LYS A 1 110 ? 13.721 8.897 1.063 1.00 87.31 110 LYS A N 1
ATOM 794 C CA . LYS A 1 110 ? 14.685 8.321 0.125 1.00 87.31 110 LYS A CA 1
ATOM 795 C C . LYS A 1 110 ? 14.016 8.164 -1.233 1.00 87.31 110 LYS A C 1
ATOM 797 O O . LYS A 1 110 ? 12.899 7.660 -1.303 1.00 87.31 110 LYS A O 1
ATOM 802 N N . THR A 1 111 ? 14.721 8.541 -2.296 1.00 91.25 111 THR A N 1
ATOM 803 C CA . THR A 1 111 ? 14.244 8.355 -3.668 1.00 91.25 111 THR A CA 1
ATOM 804 C C . THR A 1 111 ? 14.067 6.864 -3.959 1.00 91.25 111 THR A C 1
ATOM 806 O O . THR A 1 111 ? 15.054 6.128 -3.891 1.00 91.25 111 THR A O 1
ATOM 809 N N . PRO A 1 112 ? 12.846 6.404 -4.267 1.00 91.44 112 PRO A N 1
ATOM 810 C CA . PRO A 1 112 ? 12.629 5.027 -4.676 1.00 91.44 112 PRO A CA 1
ATOM 811 C C . PRO A 1 112 ? 13.141 4.778 -6.093 1.00 91.44 112 PRO A C 1
ATOM 813 O O . PRO A 1 112 ? 13.173 5.681 -6.929 1.00 91.44 112 PRO A O 1
ATOM 816 N N . GLU A 1 113 ? 13.486 3.527 -6.377 1.00 91.38 113 GLU A N 1
ATOM 817 C CA . GLU A 1 113 ? 13.775 3.071 -7.740 1.00 91.38 113 GLU A CA 1
ATOM 818 C C . GLU A 1 113 ? 12.476 2.905 -8.535 1.00 91.38 113 GLU A C 1
ATOM 820 O O . GLU A 1 113 ? 12.419 3.164 -9.736 1.00 91.38 113 GLU A O 1
ATOM 825 N N . ILE A 1 114 ? 11.422 2.455 -7.851 1.00 92.19 114 ILE A N 1
ATOM 826 C CA . ILE A 1 114 ? 10.135 2.102 -8.441 1.00 92.19 114 ILE A CA 1
ATOM 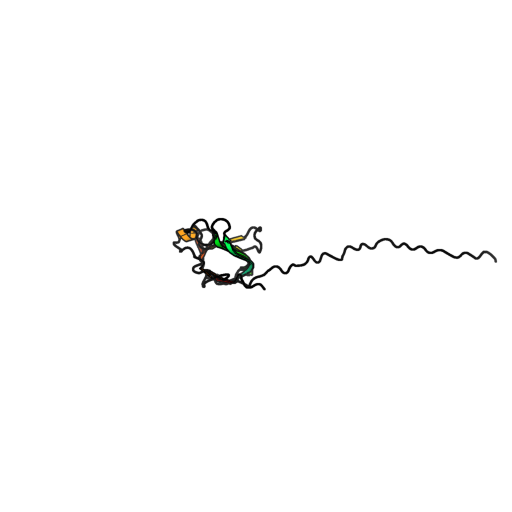827 C C . ILE A 1 114 ? 9.017 2.591 -7.521 1.00 92.19 114 ILE A C 1
ATOM 829 O O . ILE A 1 114 ? 9.058 2.354 -6.316 1.00 92.19 114 ILE A O 1
ATOM 833 N N . VAL A 1 115 ? 7.988 3.211 -8.101 1.00 94.25 115 VAL A N 1
ATOM 834 C CA . VAL A 1 115 ? 6.763 3.592 -7.390 1.00 94.25 115 VAL A CA 1
ATOM 835 C C . VAL A 1 115 ? 5.576 2.908 -8.052 1.00 94.25 115 VAL A C 1
ATOM 837 O O . VAL A 1 115 ? 5.321 3.111 -9.239 1.00 94.25 115 VAL A O 1
ATOM 840 N N . TRP A 1 116 ? 4.871 2.094 -7.274 1.00 94.44 116 TRP A N 1
ATOM 841 C CA . TRP A 1 116 ? 3.564 1.547 -7.621 1.00 94.44 116 TRP A CA 1
ATOM 842 C C . TRP A 1 116 ? 2.488 2.378 -6.940 1.00 94.44 116 TRP A C 1
ATOM 844 O O . TRP A 1 116 ? 2.576 2.580 -5.729 1.00 94.44 116 TRP A O 1
ATOM 854 N N . ILE A 1 117 ? 1.484 2.830 -7.687 1.00 91.94 117 ILE A N 1
ATOM 855 C CA . ILE A 1 117 ? 0.383 3.647 -7.158 1.00 91.94 117 ILE A CA 1
ATOM 856 C C . ILE A 1 117 ? -0.923 2.888 -7.377 1.00 91.94 117 ILE A C 1
ATOM 858 O O . ILE A 1 117 ? -1.208 2.459 -8.494 1.00 91.94 117 ILE A O 1
ATOM 862 N N . ALA A 1 118 ? -1.685 2.661 -6.311 1.00 90.69 118 ALA A N 1
ATOM 863 C CA . ALA A 1 118 ? -2.979 1.998 -6.392 1.00 90.69 118 ALA A CA 1
ATOM 864 C C . ALA A 1 118 ? -4.007 2.900 -7.074 1.00 90.69 118 ALA A C 1
ATOM 866 O O . ALA A 1 118 ? -4.117 4.071 -6.730 1.00 90.69 118 ALA A O 1
ATOM 867 N N . ASN A 1 119 ? -4.768 2.328 -8.010 1.00 83.75 119 ASN A N 1
ATOM 868 C CA . ASN A 1 119 ? -5.926 2.950 -8.653 1.00 83.75 119 ASN A CA 1
ATOM 869 C C . ASN A 1 119 ? -5.666 4.391 -9.154 1.00 83.75 119 ASN A C 1
ATOM 871 O O . ASN A 1 119 ? -6.569 5.220 -9.116 1.00 83.75 119 ASN A O 1
ATOM 875 N N . ASP A 1 120 ? -4.449 4.672 -9.636 1.00 82.31 120 ASP A N 1
ATOM 876 C CA . ASP A 1 120 ? -4.024 6.010 -10.059 1.00 82.31 120 ASP A CA 1
ATOM 877 C C . ASP A 1 120 ? -4.794 6.545 -11.287 1.00 82.31 120 ASP A C 1
ATOM 879 O O . ASP A 1 120 ? -5.605 5.861 -11.919 1.00 82.31 120 ASP A O 1
ATOM 883 N N . ALA A 1 121 ? -4.485 7.777 -11.704 1.00 75.94 121 ALA A N 1
ATOM 884 C CA . ALA A 1 121 ? -5.098 8.377 -12.890 1.00 75.94 121 ALA A CA 1
ATOM 885 C C . ALA A 1 121 ? -4.921 7.540 -14.176 1.00 75.94 121 ALA A C 1
ATOM 887 O O . ALA A 1 121 ? -5.785 7.551 -15.058 1.00 75.94 121 ALA A O 1
ATOM 888 N N . VAL A 1 122 ? -3.832 6.775 -14.292 1.00 73.50 122 VAL A N 1
ATOM 889 C CA . VAL A 1 122 ? -3.621 5.840 -15.403 1.00 73.50 122 VAL A CA 1
ATOM 890 C C . VAL A 1 122 ? -4.613 4.678 -15.310 1.00 73.50 122 VAL A C 1
ATOM 892 O O . VAL A 1 122 ? -5.186 4.283 -16.328 1.00 73.50 122 VAL A O 1
ATOM 895 N N . ALA A 1 123 ? -4.879 4.155 -14.113 1.00 74.62 123 ALA A N 1
ATOM 896 C CA . ALA A 1 123 ? -5.871 3.113 -13.876 1.00 74.62 123 ALA A CA 1
ATOM 897 C C . ALA A 1 123 ? -7.289 3.545 -14.306 1.00 74.62 123 ALA A C 1
ATOM 899 O O . ALA A 1 123 ? -8.028 2.724 -14.864 1.00 74.62 123 ALA A O 1
ATOM 900 N N . HIS A 1 124 ? -7.647 4.830 -14.173 1.00 72.81 124 HIS A N 1
ATOM 901 C CA . HIS A 1 124 ? -8.893 5.367 -14.743 1.00 72.81 124 HIS A CA 1
ATOM 902 C C . HIS A 1 124 ? -8.943 5.236 -16.271 1.00 72.81 124 HIS A C 1
ATOM 904 O O . HIS A 1 124 ? -9.955 4.790 -16.819 1.00 72.81 124 HIS A O 1
ATOM 910 N N . GLY A 1 125 ? -7.840 5.533 -16.969 1.00 76.31 125 GLY A N 1
ATOM 911 C CA . GLY A 1 125 ? -7.715 5.300 -18.416 1.00 76.31 125 GLY A CA 1
ATOM 912 C C . GLY A 1 125 ? -7.906 3.828 -18.807 1.00 76.31 125 GLY A C 1
ATOM 913 O O . GLY A 1 125 ? -8.307 3.511 -19.928 1.00 76.31 125 GLY A O 1
ATOM 914 N N . LEU A 1 126 ? -7.691 2.924 -17.853 1.00 76.81 126 LEU A N 1
ATOM 915 C CA . LEU A 1 126 ? -7.862 1.482 -17.984 1.00 76.81 126 LEU A CA 1
ATOM 916 C C . LEU A 1 126 ? -9.223 0.976 -17.476 1.00 76.81 126 LEU A C 1
ATOM 918 O O . LEU A 1 126 ? -9.456 -0.233 -17.490 1.00 76.81 126 LEU A O 1
ATOM 922 N N . ARG A 1 127 ? -10.124 1.885 -17.074 1.00 83.56 127 ARG A N 1
ATOM 923 C CA . ARG A 1 127 ? -11.461 1.603 -16.518 1.00 83.56 127 ARG A CA 1
ATOM 924 C C . ARG A 1 127 ? -11.439 0.719 -15.270 1.00 83.56 127 ARG A C 1
ATOM 926 O O . ARG A 1 127 ? -12.374 -0.044 -15.035 1.00 83.56 127 ARG A O 1
ATOM 933 N N . ILE A 1 128 ? -10.375 0.807 -14.480 1.00 81.62 128 ILE A N 1
ATOM 934 C CA . ILE A 1 128 ? -10.303 0.129 -13.189 1.00 81.62 128 ILE A CA 1
ATOM 935 C C . ILE A 1 128 ? -11.123 0.966 -12.193 1.00 81.62 128 ILE A C 1
ATOM 937 O O . ILE A 1 128 ? -10.884 2.172 -12.094 1.00 81.62 128 ILE A O 1
ATOM 941 N N . PRO A 1 129 ? -12.107 0.381 -11.486 1.00 79.44 129 PRO A N 1
ATOM 942 C CA . PRO A 1 129 ? -12.850 1.113 -10.467 1.00 79.44 129 PRO A CA 1
ATOM 943 C C . PRO A 1 129 ? -11.910 1.533 -9.333 1.00 79.44 129 PRO A C 1
ATOM 945 O O . PRO A 1 129 ? -10.996 0.790 -8.978 1.00 79.44 129 PRO A O 1
ATOM 948 N N . ALA A 1 130 ? -12.136 2.714 -8.758 1.00 79.31 130 ALA A N 1
ATOM 949 C CA . ALA A 1 130 ? -11.414 3.139 -7.564 1.00 79.31 130 ALA A CA 1
ATOM 950 C C . ALA A 1 130 ? -11.717 2.176 -6.404 1.00 79.31 130 ALA A C 1
ATOM 952 O O . ALA A 1 130 ? -12.886 1.865 -6.145 1.00 79.31 130 ALA A O 1
ATOM 953 N N . ALA A 1 131 ? -10.675 1.700 -5.721 1.00 85.44 131 ALA A N 1
ATOM 954 C CA . ALA A 1 131 ? -10.838 0.924 -4.502 1.00 85.44 131 ALA A CA 1
ATOM 955 C C . ALA A 1 131 ? -11.431 1.824 -3.413 1.00 85.44 131 ALA A C 1
ATOM 957 O O . ALA A 1 131 ? -10.994 2.961 -3.230 1.00 85.44 131 ALA A O 1
ATOM 958 N N . LYS A 1 132 ? -12.438 1.315 -2.697 1.00 84.56 132 LYS A N 1
ATOM 959 C CA . LYS A 1 132 ? -13.069 2.027 -1.584 1.00 84.56 132 LYS A CA 1
ATOM 960 C C . LYS A 1 132 ? -12.789 1.281 -0.284 1.00 84.56 132 LYS A C 1
ATOM 962 O O . LYS A 1 132 ? -13.167 0.110 -0.185 1.00 84.56 132 LYS A O 1
ATOM 967 N N . PRO A 1 133 ? -12.130 1.918 0.693 1.00 89.00 133 PRO A N 1
ATOM 968 C CA . PRO A 1 133 ? -11.882 1.300 1.981 1.00 89.00 133 PRO A CA 1
ATOM 969 C C . PRO A 1 133 ? -13.196 1.173 2.762 1.00 89.00 133 PRO A C 1
ATOM 971 O O . PRO A 1 133 ? -14.070 2.037 2.702 1.00 89.00 133 PRO A O 1
ATOM 974 N N . VAL A 1 134 ? -13.334 0.088 3.519 1.00 91.31 134 VAL A N 1
ATOM 975 C CA . VAL A 1 134 ? -14.393 -0.085 4.519 1.00 91.31 134 VAL A CA 1
ATOM 976 C C . VAL A 1 134 ? -13.755 0.015 5.895 1.00 91.31 134 VAL A C 1
ATOM 978 O O . VAL A 1 134 ? -12.862 -0.773 6.218 1.00 91.31 134 VAL A O 1
ATOM 981 N N . ILE A 1 135 ? -14.213 0.975 6.699 1.00 91.06 135 ILE A N 1
ATOM 982 C CA . ILE A 1 135 ? -13.682 1.238 8.037 1.00 91.06 135 ILE A CA 1
ATOM 983 C C . ILE A 1 135 ? -14.694 0.787 9.097 1.00 91.06 135 ILE A C 1
ATOM 985 O O . ILE A 1 135 ? -15.824 1.268 9.149 1.00 91.06 135 ILE A O 1
ATOM 989 N N . GLU A 1 136 ? -14.268 -0.122 9.974 1.00 92.38 136 GLU A N 1
ATOM 990 C CA . GLU A 1 136 ? -15.047 -0.660 11.092 1.00 92.38 136 GLU A CA 1
ATOM 991 C C . GLU A 1 136 ? -14.279 -0.462 12.408 1.00 92.38 136 GLU A C 1
ATOM 993 O O . GLU A 1 136 ? -13.471 -1.294 12.839 1.00 92.38 136 GLU A O 1
ATOM 998 N N . GLY A 1 137 ? -14.506 0.678 13.066 1.00 91.38 137 GLY A N 1
ATOM 999 C CA . GLY A 1 137 ? -13.729 1.070 14.242 1.00 91.38 137 GLY A CA 1
ATOM 1000 C C . GLY A 1 137 ? -12.262 1.303 13.872 1.00 91.38 137 GLY A C 1
ATOM 1001 O O . GLY A 1 137 ? -11.970 2.196 13.094 1.00 91.38 137 GLY A O 1
ATOM 1002 N N . GLN A 1 138 ? -11.345 0.488 14.406 1.00 92.44 138 GLN A N 1
ATOM 1003 C CA . GLN A 1 138 ? -9.904 0.552 14.094 1.00 92.44 138 GLN A CA 1
ATOM 1004 C C . GLN A 1 138 ? -9.476 -0.421 12.979 1.00 92.44 138 GLN A C 1
ATOM 1006 O O . GLN A 1 138 ? -8.275 -0.630 12.779 1.00 92.44 138 GLN A O 1
ATOM 1011 N N . ARG A 1 139 ? -10.431 -1.079 12.311 1.00 93.12 139 ARG A N 1
ATOM 1012 C CA . ARG A 1 139 ? -10.159 -2.034 11.231 1.00 93.12 139 ARG A CA 1
ATOM 1013 C C . ARG A 1 139 ? -10.476 -1.419 9.881 1.00 93.12 139 ARG A C 1
ATOM 1015 O O . ARG A 1 139 ? -11.536 -0.829 9.720 1.00 93.12 139 ARG A O 1
ATOM 1022 N N . ILE A 1 140 ? -9.578 -1.611 8.924 1.00 93.56 140 ILE A N 1
ATOM 1023 C CA . ILE A 1 140 ? -9.729 -1.151 7.545 1.00 93.56 140 ILE A CA 1
ATOM 1024 C C . ILE A 1 140 ? -9.650 -2.380 6.640 1.00 93.56 140 ILE A C 1
ATOM 1026 O O . ILE A 1 140 ? -8.725 -3.189 6.761 1.00 93.56 140 ILE A O 1
ATOM 1030 N N . THR A 1 141 ? -10.623 -2.522 5.747 1.00 94.81 141 THR A N 1
ATOM 1031 C CA . THR A 1 141 ? -10.623 -3.538 4.689 1.00 94.81 141 THR A CA 1
ATOM 1032 C C . THR A 1 141 ? -10.578 -2.844 3.341 1.00 94.81 141 THR A C 1
ATOM 1034 O O . THR A 1 141 ? -11.397 -1.967 3.077 1.00 94.81 141 THR A O 1
ATOM 1037 N N . ILE A 1 142 ? -9.634 -3.240 2.491 1.00 93.19 142 ILE A N 1
ATOM 1038 C CA . ILE A 1 142 ? -9.449 -2.652 1.165 1.00 93.19 142 ILE A CA 1
ATOM 1039 C C . ILE A 1 142 ? -9.458 -3.766 0.129 1.00 93.19 142 ILE A C 1
ATOM 1041 O O . ILE A 1 142 ? -8.632 -4.673 0.197 1.00 93.19 142 ILE A O 1
ATOM 1045 N N . ASP A 1 143 ? -10.377 -3.691 -0.826 1.00 91.62 143 ASP A N 1
ATOM 1046 C CA . ASP A 1 143 ? -10.513 -4.660 -1.914 1.00 91.62 143 ASP A CA 1
ATOM 1047 C C . ASP A 1 143 ? -10.391 -3.972 -3.281 1.00 91.62 143 ASP A C 1
ATOM 1049 O O . ASP A 1 143 ? -10.548 -2.756 -3.396 1.00 91.62 143 ASP A O 1
ATOM 1053 N N . GLY A 1 144 ? -10.103 -4.753 -4.323 1.00 88.62 144 GLY A N 1
ATOM 1054 C CA . GLY A 1 144 ? -10.034 -4.259 -5.700 1.00 88.62 144 GLY A CA 1
ATOM 1055 C C . GLY A 1 144 ? -8.809 -3.392 -6.010 1.00 88.62 144 GLY A C 1
ATOM 1056 O O . GLY A 1 144 ? -8.851 -2.581 -6.937 1.00 88.62 144 GLY A O 1
ATOM 1057 N N . LEU A 1 145 ? -7.719 -3.552 -5.255 1.00 91.31 145 LEU A N 1
ATOM 1058 C CA . LEU A 1 145 ? -6.480 -2.810 -5.486 1.00 91.31 145 LEU A CA 1
ATOM 1059 C C . LEU A 1 145 ? -5.765 -3.296 -6.748 1.00 91.31 145 LEU A C 1
ATOM 1061 O O . LEU A 1 145 ? -5.366 -4.460 -6.863 1.00 91.31 145 LEU A O 1
ATOM 1065 N N . VAL A 1 146 ? -5.539 -2.361 -7.665 1.00 92.75 146 VAL A N 1
ATOM 1066 C CA . VAL A 1 146 ? -4.650 -2.546 -8.812 1.00 92.75 146 VAL A CA 1
ATOM 1067 C C . VAL A 1 146 ? -3.635 -1.424 -8.786 1.00 92.75 146 VAL A C 1
ATOM 1069 O O . VAL A 1 146 ? -4.010 -0.258 -8.878 1.00 92.75 146 VAL A O 1
ATOM 1072 N N . PHE A 1 147 ? -2.359 -1.770 -8.676 1.00 93.06 147 PHE A N 1
ATOM 1073 C CA . PHE A 1 147 ? -1.284 -0.800 -8.758 1.00 93.06 147 PHE A CA 1
ATOM 1074 C C . PHE A 1 147 ? -0.786 -0.669 -10.187 1.00 93.06 147 PHE A C 1
ATOM 1076 O O . PHE A 1 147 ? -0.716 -1.648 -10.934 1.00 93.06 147 PHE A O 1
ATOM 1083 N N . THR A 1 148 ? -0.399 0.540 -10.558 1.00 92.00 148 THR A N 1
ATOM 1084 C CA . THR A 1 148 ? 0.151 0.866 -11.871 1.00 92.00 148 THR A CA 1
ATOM 1085 C C . THR A 1 148 ? 1.534 1.490 -11.728 1.00 92.00 148 THR A C 1
ATOM 1087 O O . THR A 1 148 ? 1.868 2.115 -10.717 1.00 92.00 148 THR A O 1
ATOM 1090 N N . ARG A 1 149 ? 2.367 1.286 -12.754 1.00 89.88 149 ARG A N 1
ATOM 1091 C CA . ARG A 1 149 ? 3.690 1.909 -12.886 1.00 89.88 149 ARG A CA 1
ATOM 1092 C C . ARG A 1 149 ? 3.942 2.306 -14.334 1.00 89.88 149 ARG A C 1
ATOM 1094 O O . ARG A 1 149 ? 3.635 1.559 -15.265 1.00 89.88 149 ARG A O 1
ATOM 1101 N N . GLY A 1 150 ? 4.523 3.489 -14.532 1.00 80.81 150 GLY A N 1
ATOM 1102 C CA . GLY A 1 150 ? 5.003 3.936 -15.844 1.00 80.81 150 GLY A CA 1
ATOM 1103 C C . GLY A 1 150 ? 3.921 4.036 -16.927 1.00 80.81 150 GLY A C 1
ATOM 1104 O O . GLY A 1 150 ? 4.247 4.033 -18.110 1.00 80.81 150 GLY A O 1
ATOM 1105 N N . GLY A 1 151 ? 2.638 4.090 -16.559 1.00 75.19 151 GLY A N 1
ATOM 1106 C CA . GLY A 1 151 ? 1.528 4.237 -17.504 1.00 75.19 151 GLY A CA 1
ATOM 1107 C C . GLY A 1 151 ? 0.999 2.943 -18.141 1.00 75.19 151 GLY A C 1
ATOM 1108 O O . GLY A 1 151 ? 0.009 2.998 -18.865 1.00 75.19 151 GLY A O 1
ATOM 1109 N N . HIS A 1 152 ? 1.634 1.789 -17.922 1.00 77.00 152 HIS A N 1
ATOM 1110 C CA . HIS A 1 152 ? 1.286 0.558 -18.651 1.00 77.00 152 HIS A CA 1
ATOM 1111 C C . HIS A 1 152 ? 1.498 -0.734 -17.862 1.00 77.00 152 HIS A C 1
ATOM 1113 O O . HIS A 1 152 ? 0.817 -1.724 -18.132 1.00 77.00 152 HIS A O 1
ATOM 1119 N N . GLU A 1 153 ? 2.407 -0.744 -16.892 1.00 89.50 153 GLU A N 1
ATOM 1120 C CA . GLU A 1 153 ? 2.596 -1.909 -16.040 1.00 89.50 153 GLU A CA 1
ATOM 1121 C C . GLU A 1 153 ? 1.528 -1.964 -14.955 1.00 89.50 153 GLU A C 1
ATOM 1123 O O . GLU A 1 153 ? 1.068 -0.927 -14.468 1.00 89.50 153 GLU A O 1
ATOM 1128 N N . ARG A 1 154 ? 1.145 -3.186 -14.578 1.00 91.25 154 ARG A N 1
ATOM 1129 C CA . ARG A 1 154 ? 0.111 -3.445 -13.581 1.00 91.25 154 ARG A CA 1
ATOM 1130 C C . ARG A 1 154 ? 0.565 -4.490 -12.582 1.00 91.25 154 ARG A C 1
ATOM 1132 O O . ARG A 1 154 ? 1.295 -5.411 -12.940 1.00 91.25 154 ARG A O 1
ATOM 1139 N N . LEU A 1 155 ? 0.052 -4.342 -11.373 1.00 93.44 155 LEU A N 1
ATOM 1140 C CA . LEU A 1 155 ? 0.222 -5.256 -10.262 1.00 93.44 155 LEU A CA 1
ATOM 1141 C C . LEU A 1 155 ? -1.1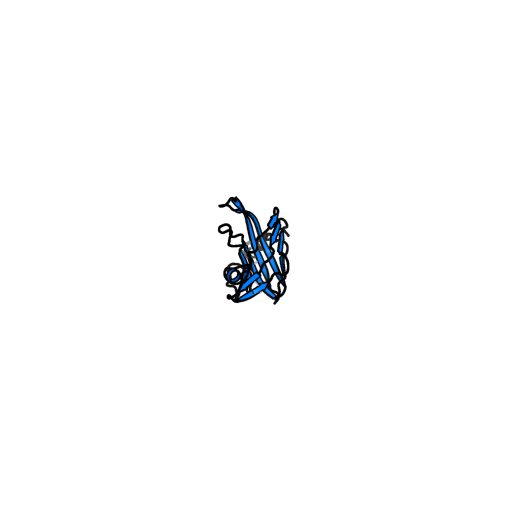39 -5.420 -9.580 1.00 93.44 155 LEU A C 1
ATOM 1143 O O . LEU A 1 155 ? -1.693 -4.451 -9.061 1.00 93.44 155 LEU A O 1
ATOM 1147 N N . THR A 1 156 ? -1.709 -6.619 -9.600 1.00 93.88 156 THR A N 1
ATOM 1148 C CA . THR A 1 156 ? -3.078 -6.843 -9.102 1.00 93.88 156 THR A CA 1
ATOM 1149 C C . THR A 1 156 ? -3.048 -7.524 -7.745 1.00 93.88 156 THR A C 1
ATOM 1151 O O . THR A 1 156 ? -2.479 -8.610 -7.633 1.00 93.88 156 THR A O 1
ATOM 1154 N N . ALA A 1 157 ? -3.687 -6.939 -6.727 1.00 95.19 157 ALA A N 1
ATOM 1155 C CA . ALA A 1 157 ? -3.881 -7.618 -5.449 1.00 95.19 157 ALA A CA 1
ATOM 1156 C C . ALA A 1 157 ? -4.883 -8.773 -5.610 1.00 95.19 157 ALA A C 1
ATOM 1158 O O . ALA A 1 157 ? -5.969 -8.600 -6.161 1.00 95.19 157 ALA A O 1
ATOM 1159 N N . LYS A 1 158 ? -4.521 -9.968 -5.136 1.00 95.50 158 LYS A N 1
ATOM 1160 C CA . LYS A 1 158 ? -5.344 -11.183 -5.270 1.00 95.50 158 LYS A CA 1
ATOM 1161 C C . LYS A 1 158 ? -6.440 -11.301 -4.216 1.00 95.50 158 LYS A C 1
ATOM 1163 O O . LYS A 1 158 ? -7.364 -12.093 -4.386 1.00 95.50 158 LYS A O 1
ATOM 1168 N N . ALA A 1 159 ? -6.301 -10.581 -3.111 1.00 93.38 159 ALA A N 1
ATOM 1169 C CA . ALA A 1 159 ? -7.211 -10.628 -1.981 1.00 93.38 159 ALA A CA 1
ATOM 1170 C C . ALA A 1 159 ? -7.301 -9.255 -1.316 1.00 93.38 159 ALA A C 1
ATOM 1172 O O . ALA A 1 159 ? -6.387 -8.435 -1.436 1.00 93.38 159 ALA A O 1
ATOM 1173 N N . ALA A 1 160 ? -8.385 -9.050 -0.571 1.00 93.94 160 ALA A N 1
ATOM 1174 C CA . ALA A 1 160 ? -8.558 -7.856 0.233 1.00 93.94 160 ALA A CA 1
ATOM 1175 C C . ALA A 1 160 ? -7.446 -7.732 1.287 1.00 93.94 160 ALA A C 1
ATOM 1177 O O . ALA A 1 160 ? -7.103 -8.697 1.979 1.00 93.94 160 ALA A O 1
ATOM 1178 N N . ILE A 1 161 ? -6.916 -6.522 1.441 1.00 94.56 161 ILE A N 1
ATOM 1179 C CA . ILE A 1 161 ? -5.968 -6.182 2.498 1.00 94.56 161 ILE A CA 1
ATOM 1180 C C . ILE A 1 161 ? -6.765 -5.879 3.764 1.00 94.56 161 ILE A C 1
ATOM 1182 O O . ILE A 1 161 ? -7.673 -5.048 3.755 1.00 94.56 161 ILE A O 1
ATOM 1186 N N . GLN A 1 162 ? -6.402 -6.543 4.860 1.00 94.00 162 GLN A N 1
ATOM 1187 C CA . GLN A 1 162 ? -6.981 -6.306 6.179 1.00 94.00 162 GLN A CA 1
ATOM 1188 C C . GLN A 1 162 ? -5.956 -5.665 7.102 1.00 94.00 162 GLN A C 1
ATOM 1190 O O . GLN A 1 162 ? -4.849 -6.175 7.287 1.00 94.00 162 GLN A O 1
ATOM 1195 N N . ILE A 1 163 ? -6.356 -4.558 7.713 1.00 93.44 163 ILE A N 1
ATOM 1196 C CA . ILE A 1 163 ? -5.503 -3.730 8.552 1.00 93.44 163 ILE A CA 1
ATOM 1197 C C . ILE A 1 163 ? -6.207 -3.521 9.889 1.00 93.44 163 ILE A C 1
ATOM 1199 O O . ILE A 1 163 ? -7.369 -3.131 9.924 1.00 93.44 163 ILE A O 1
ATOM 1203 N N . ASP A 1 164 ? -5.513 -3.773 11.000 1.00 92.56 164 ASP A N 1
ATOM 1204 C CA . ASP A 1 164 ? -6.047 -3.570 12.351 1.00 92.56 164 ASP A CA 1
ATOM 1205 C C . ASP A 1 164 ? -5.136 -2.614 13.138 1.00 92.56 164 ASP A C 1
ATOM 1207 O O . ASP A 1 164 ? -4.135 -3.031 13.731 1.00 92.56 164 ASP A O 1
ATOM 1211 N N . CYS A 1 165 ? -5.500 -1.326 13.166 1.00 90.88 165 CYS A N 1
ATOM 1212 C CA . CYS A 1 165 ? -4.776 -0.285 13.901 1.00 90.88 165 CYS A CA 1
ATOM 1213 C C . CYS A 1 165 ? -4.958 -0.373 15.426 1.00 90.88 165 CYS A C 1
ATOM 1215 O O . CYS A 1 165 ? -4.352 0.407 16.163 1.00 90.88 165 CYS A O 1
ATOM 1217 N N . SER A 1 166 ? -5.777 -1.296 15.947 1.00 89.38 166 SER A N 1
ATOM 1218 C CA . SER A 1 166 ? -5.889 -1.502 17.399 1.00 89.38 166 SER A CA 1
ATOM 1219 C C . SER A 1 166 ? -4.777 -2.392 17.958 1.00 89.38 166 SER A C 1
ATOM 1221 O O . SER A 1 166 ? -4.485 -2.347 19.155 1.00 89.38 166 SER A O 1
ATOM 1223 N N . ARG A 1 167 ? -4.126 -3.192 17.106 1.00 80.88 167 ARG A N 1
ATOM 1224 C CA . ARG A 1 167 ? -3.120 -4.168 17.531 1.00 80.88 167 ARG A CA 1
ATOM 1225 C C . ARG A 1 167 ? -1.731 -3.555 17.492 1.00 80.88 167 ARG A C 1
ATOM 1227 O O . ARG A 1 167 ? -1.176 -3.335 16.423 1.00 80.88 167 A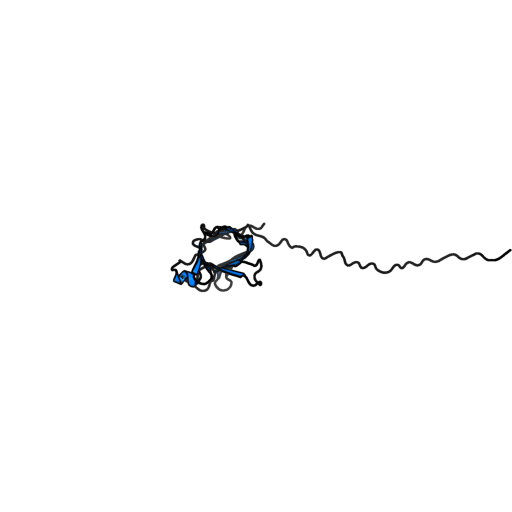RG A O 1
ATOM 1234 N N . ARG A 1 168 ? -1.144 -3.335 18.664 1.00 81.81 168 ARG A N 1
ATOM 1235 C CA . ARG A 1 168 ? 0.270 -2.970 18.813 1.00 81.81 168 ARG A CA 1
ATOM 1236 C C . ARG A 1 168 ? 1.060 -4.216 19.217 1.00 81.81 168 ARG A C 1
ATOM 1238 O O . ARG A 1 168 ? 0.573 -4.998 20.032 1.00 81.81 168 ARG A O 1
ATOM 1245 N N . LYS A 1 169 ? 2.223 -4.412 18.604 1.00 71.50 169 LYS A N 1
ATOM 1246 C CA . LYS A 1 169 ? 3.222 -5.421 18.971 1.00 71.50 169 LYS A CA 1
ATOM 1247 C C . LYS A 1 169 ? 4.157 -4.879 20.047 1.00 71.50 169 LYS A C 1
ATOM 1249 O O . LYS A 1 169 ? 4.484 -3.670 19.984 1.00 71.50 169 LYS A O 1
#